Protein AF-A0A5C7LI22-F1 (afdb_monomer)

Sequence (109 aa):
MSVYISLFHGRNDPDAIMEDWGEPGPLLGPFEWIQVSYLKNIRVGFLDEKGKNQDGMFAVVDDMVFYDGMYYGDYDILSASRLSTRDMKKSMAERFDQSLTKVTQERDV

Solvent-accessible surface area (backbone atoms only — not comparable to full-atom values): 6330 Å² total; per-residue (Å²): 123,46,32,33,43,36,36,27,39,26,37,80,49,86,86,60,85,72,94,68,70,59,40,84,47,62,54,40,30,73,19,67,43,76,47,75,46,93,90,49,45,43,34,36,32,33,63,46,100,85,69,45,85,43,79,44,57,43,37,49,58,97,80,18,47,33,46,74,77,28,31,15,64,45,72,47,83,42,53,57,89,80,51,52,74,65,55,53,50,50,18,57,69,69,47,74,56,68,78,39,15,55,77,89,64,94,63,94,126

Foldseek 3Di:
DFKWKWFWQKDLDPPDDDPDRHDGGAIADRFPDWDQDPLQWTKTWHADPVRDIDIATAGADPNFTFFQSITTNDMDIDDPVVDDPVNVVRNVVVYDDRVRRDDPDDDPD

Secondary structure (DSSP, 8-state):
--EEEEEEEEESSTT---SS--B---EEEEESEEEEETTTEEEEEEE-TTS-EEEEEE-EETTEEEETTEEEEEEEEEEGGGS-HHHHHHHHHH---GGGGS-SS----

Mean predicted aligned error: 3.98 Å

pLDDT: mean 91.45, std 9.92, range [43.09, 97.88]

Nearest PDB structures (foldseek):
  2b9s-assembly1_A  TM=5.286E-01  e=3.559E+00  Leishmania donovani
  2yb5-assembly1_A  TM=6.120E-01  e=4.458E+00  Staphylococcus aureus
  6fdm-assembly2_D  TM=6.417E-01  e=5.906E+00  Homo sapiens
  6fdm-assembly2_C  TM=6.124E-01  e=4.989E+00  Homo sapiens

Structure (mmCIF, N/CA/C/O backbone):
data_AF-A0A5C7LI22-F1
#
_entry.id   AF-A0A5C7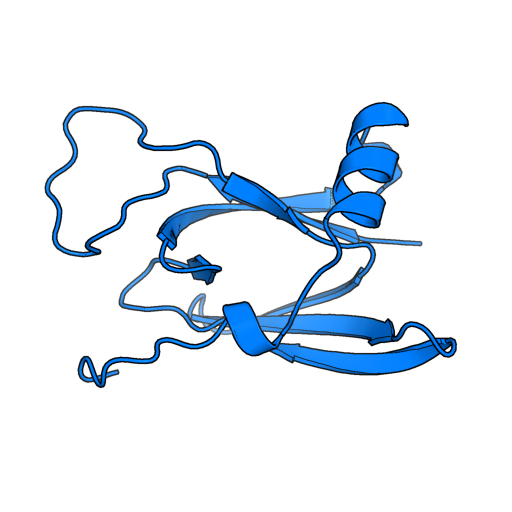LI22-F1
#
loop_
_atom_site.group_PDB
_atom_site.id
_atom_site.type_symbol
_atom_site.label_atom_id
_atom_site.label_alt_id
_atom_site.label_comp_id
_atom_site.label_asym_id
_atom_site.label_entity_id
_atom_site.label_seq_id
_atom_site.pdbx_PDB_ins_code
_atom_site.Cartn_x
_atom_site.Cartn_y
_atom_site.Cartn_z
_atom_site.occupancy
_atom_site.B_iso_or_equiv
_atom_site.auth_seq_id
_atom_site.auth_comp_id
_atom_site.auth_asym_id
_atom_site.auth_atom_id
_atom_site.pdbx_PDB_model_num
ATOM 1 N N . MET A 1 1 ? -6.250 4.447 16.775 1.00 76.69 1 MET A N 1
ATOM 2 C CA . MET A 1 1 ? -6.153 5.509 15.748 1.00 76.69 1 MET A CA 1
ATOM 3 C C . MET A 1 1 ? -5.681 4.811 14.489 1.00 76.69 1 MET A C 1
ATOM 5 O O . MET A 1 1 ? -4.760 4.020 14.618 1.00 76.69 1 MET A O 1
ATOM 9 N N . SER A 1 2 ? -6.336 4.998 13.345 1.00 93.75 2 SER A N 1
ATOM 10 C CA . SER A 1 2 ? -6.016 4.226 12.134 1.00 93.75 2 SER A CA 1
ATOM 11 C C . SER A 1 2 ? -5.137 5.020 11.178 1.00 93.75 2 SER A C 1
ATOM 13 O O . SER A 1 2 ? -5.255 6.250 11.090 1.00 93.75 2 SER A O 1
ATOM 15 N N . VAL A 1 3 ? -4.295 4.298 10.449 1.00 96.94 3 VAL A N 1
ATOM 16 C CA . VAL A 1 3 ? -3.453 4.812 9.370 1.00 96.94 3 VAL A CA 1
ATOM 17 C C . VAL A 1 3 ? -3.803 4.117 8.056 1.00 96.94 3 VAL A C 1
ATOM 19 O O . VAL A 1 3 ? -4.386 3.035 8.054 1.00 96.94 3 VAL A O 1
ATOM 22 N N . TYR A 1 4 ? -3.493 4.768 6.945 1.00 97.50 4 TYR A N 1
ATOM 23 C CA . TYR A 1 4 ? -3.816 4.324 5.592 1.00 97.50 4 TYR A CA 1
ATOM 24 C C . TYR A 1 4 ? -2.601 4.530 4.692 1.00 97.50 4 TYR A C 1
ATOM 26 O O . TYR A 1 4 ? -1.777 5.401 4.978 1.00 97.50 4 TYR A O 1
ATOM 34 N N . ILE A 1 5 ? -2.518 3.762 3.608 1.00 97.25 5 ILE A N 1
ATOM 35 C CA . ILE A 1 5 ? -1.552 3.988 2.528 1.00 97.25 5 ILE A CA 1
ATOM 36 C C . ILE A 1 5 ? -2.312 4.328 1.245 1.00 97.25 5 ILE A C 1
ATOM 38 O O . ILE A 1 5 ? -3.251 3.622 0.883 1.00 97.25 5 ILE A O 1
ATOM 42 N N . SER A 1 6 ? -1.951 5.426 0.589 1.00 97.19 6 SER A N 1
ATOM 43 C CA . SER A 1 6 ? -2.472 5.784 -0.735 1.00 97.19 6 SER A CA 1
ATOM 44 C C . SER A 1 6 ? -1.381 5.543 -1.761 1.00 97.19 6 SER A C 1
ATOM 46 O O . SER A 1 6 ? -0.270 6.015 -1.545 1.00 97.19 6 SER A O 1
ATOM 48 N N . LEU A 1 7 ? -1.684 4.822 -2.838 1.00 97.38 7 LEU A N 1
ATOM 49 C CA . LEU A 1 7 ? -0.722 4.491 -3.892 1.00 97.38 7 LEU A CA 1
ATOM 50 C C . LEU A 1 7 ? -0.917 5.393 -5.117 1.00 97.38 7 LEU A C 1
ATOM 52 O O . LEU A 1 7 ? -2.044 5.774 -5.441 1.00 97.38 7 LEU A O 1
ATOM 56 N N . PHE A 1 8 ? 0.171 5.722 -5.812 1.00 96.88 8 PHE A N 1
ATOM 57 C CA . PHE A 1 8 ? 0.162 6.636 -6.956 1.00 96.88 8 PHE A CA 1
ATOM 58 C C . PHE A 1 8 ? 1.111 6.178 -8.064 1.00 96.88 8 PHE A C 1
ATOM 60 O O . PHE A 1 8 ? 2.009 5.364 -7.848 1.00 96.88 8 PHE A O 1
ATOM 67 N N . HIS A 1 9 ? 0.920 6.740 -9.257 1.00 96.25 9 HIS A N 1
ATOM 68 C CA . HIS A 1 9 ? 1.803 6.532 -10.405 1.00 96.25 9 HIS A CA 1
ATOM 69 C C . HIS A 1 9 ? 1.919 5.060 -10.811 1.00 96.25 9 HIS A C 1
ATOM 71 O O . HIS A 1 9 ? 3.018 4.515 -10.964 1.00 96.25 9 HIS A O 1
ATOM 77 N N . GLY A 1 10 ? 0.750 4.422 -10.927 1.00 96.44 10 GLY A N 1
ATOM 78 C CA . GLY A 1 10 ? 0.592 3.019 -11.271 1.00 96.44 10 GLY A CA 1
ATOM 79 C C . GLY A 1 10 ? 0.929 2.731 -12.731 1.00 96.44 10 GLY A C 1
ATOM 80 O O . GLY A 1 10 ? 0.501 3.455 -13.630 1.00 96.44 10 GLY A O 1
ATOM 81 N N . ARG A 1 11 ? 1.639 1.624 -12.955 1.00 95.06 11 ARG A N 1
ATOM 82 C CA . ARG A 1 11 ? 1.932 1.032 -14.270 1.00 95.06 11 ARG A CA 1
ATOM 83 C C . ARG A 1 11 ? 1.772 -0.486 -14.218 1.00 95.06 11 ARG A C 1
ATOM 85 O O . ARG A 1 11 ? 1.917 -1.077 -13.154 1.00 95.06 11 ARG A O 1
ATOM 92 N N . ASN A 1 12 ? 1.469 -1.116 -15.348 1.00 93.44 12 ASN A N 1
ATOM 93 C CA . ASN A 1 12 ? 1.293 -2.573 -15.441 1.00 93.44 12 ASN A CA 1
ATOM 94 C C . ASN A 1 12 ? 2.588 -3.329 -15.797 1.00 93.44 12 ASN A C 1
ATOM 96 O O . ASN A 1 12 ? 2.625 -4.554 -15.703 1.00 93.44 12 ASN A O 1
ATOM 100 N N . ASP A 1 13 ? 3.643 -2.608 -16.178 1.00 92.19 13 ASP A N 1
ATOM 101 C CA . ASP A 1 13 ? 4.990 -3.129 -16.403 1.00 92.19 13 ASP A CA 1
ATOM 102 C C . ASP A 1 13 ? 5.997 -2.201 -15.704 1.00 92.19 13 ASP A C 1
ATOM 104 O O . ASP A 1 13 ? 6.017 -1.008 -16.019 1.00 92.19 13 ASP A O 1
ATOM 108 N N . PRO A 1 14 ? 6.800 -2.681 -14.736 1.00 91.88 14 PRO A N 1
ATOM 109 C CA . PRO A 1 14 ? 7.716 -1.828 -13.977 1.00 91.88 14 PRO A CA 1
ATOM 110 C C . PRO A 1 14 ? 8.801 -1.204 -14.865 1.00 91.88 14 PRO A C 1
ATOM 112 O O . PRO A 1 14 ? 9.263 -0.105 -14.574 1.00 91.88 14 PRO A O 1
ATOM 115 N N . ASP A 1 15 ? 9.133 -1.845 -15.990 1.00 92.19 15 ASP A N 1
ATOM 116 C CA . ASP A 1 15 ? 10.111 -1.351 -16.965 1.00 92.19 15 ASP A CA 1
ATOM 117 C C . ASP A 1 15 ? 9.523 -0.315 -17.943 1.00 92.19 15 ASP A C 1
ATOM 119 O O . ASP A 1 15 ? 10.224 0.192 -18.827 1.00 92.19 15 ASP A O 1
ATOM 123 N N . ALA A 1 16 ? 8.230 0.010 -17.820 1.00 90.94 16 ALA A N 1
ATOM 124 C CA . ALA A 1 16 ? 7.581 0.980 -18.687 1.00 90.94 16 ALA A CA 1
ATOM 125 C C . ALA A 1 16 ? 8.195 2.375 -18.506 1.00 90.94 16 ALA A C 1
ATOM 127 O O . ALA A 1 16 ? 8.162 2.968 -17.424 1.00 90.94 16 ALA A O 1
ATOM 128 N N . ILE A 1 17 ? 8.690 2.940 -19.608 1.00 89.94 17 ILE A N 1
ATOM 129 C CA . ILE A 1 17 ? 9.072 4.350 -19.673 1.00 89.94 17 ILE A CA 1
ATOM 130 C C . ILE A 1 17 ? 7.785 5.169 -19.739 1.00 89.94 17 ILE A C 1
ATOM 132 O O . ILE A 1 17 ? 7.032 5.075 -20.709 1.00 89.94 17 ILE A O 1
ATOM 136 N N . MET A 1 18 ? 7.530 5.959 -18.700 1.00 87.56 18 MET A N 1
ATOM 137 C CA . MET A 1 18 ? 6.316 6.761 -18.586 1.00 87.56 18 MET A CA 1
ATOM 138 C C . MET A 1 18 ? 6.578 8.199 -19.021 1.00 87.56 18 MET A C 1
ATOM 140 O O . MET A 1 18 ? 7.519 8.837 -18.550 1.00 87.56 18 MET A O 1
ATOM 144 N N . GLU A 1 19 ? 5.728 8.711 -19.908 1.00 88.12 19 GLU A N 1
ATOM 145 C CA . GLU A 1 19 ? 5.720 10.129 -20.297 1.00 88.12 19 GLU A CA 1
ATOM 146 C C . GLU A 1 19 ? 4.686 10.947 -19.498 1.00 88.12 19 GLU A C 1
ATOM 148 O O . GLU A 1 19 ? 4.670 12.176 -19.577 1.00 88.12 19 GLU A O 1
ATOM 153 N N . ASP A 1 20 ? 3.839 10.276 -18.710 1.00 91.56 20 ASP A N 1
ATOM 154 C CA . ASP A 1 20 ? 2.812 10.867 -17.853 1.00 91.56 20 ASP A CA 1
ATOM 155 C C . ASP A 1 20 ? 2.973 10.464 -16.371 1.00 91.56 20 ASP A C 1
ATOM 157 O O . ASP A 1 20 ? 3.978 9.884 -15.959 1.00 91.56 20 ASP A O 1
ATOM 161 N N . TRP A 1 21 ? 1.978 10.818 -15.550 1.00 91.00 21 TRP A N 1
ATOM 162 C CA . TRP A 1 21 ? 1.940 10.513 -14.116 1.00 91.00 21 TRP A CA 1
ATOM 163 C C . TRP A 1 21 ? 1.346 9.136 -13.793 1.00 91.00 21 TRP A C 1
ATOM 165 O O . TRP A 1 21 ? 1.193 8.826 -12.616 1.00 91.00 21 TRP A O 1
ATOM 175 N N . GLY A 1 22 ? 0.980 8.322 -14.779 1.00 94.25 22 GLY A N 1
ATOM 176 C CA . GLY A 1 22 ? 0.413 6.995 -14.565 1.00 94.25 22 GLY A CA 1
ATOM 177 C C . GLY A 1 22 ? -0.990 6.947 -13.980 1.00 94.25 22 GLY A C 1
ATOM 178 O O . GLY A 1 22 ? -1.675 7.956 -13.807 1.00 94.25 22 GLY A O 1
ATOM 179 N N . GLU A 1 23 ? -1.407 5.725 -13.657 1.00 94.56 23 GLU A N 1
ATOM 180 C CA . GLU A 1 23 ? -2.740 5.450 -13.131 1.00 94.56 23 GLU A CA 1
ATOM 181 C C . GLU A 1 23 ? -2.836 5.796 -11.633 1.00 94.56 23 GLU A C 1
ATOM 183 O O . GLU A 1 23 ? -1.904 5.522 -10.861 1.00 94.56 23 GLU A O 1
ATOM 188 N N . PRO A 1 24 ? -3.961 6.374 -11.172 1.00 94.69 24 PRO A N 1
ATOM 189 C CA . PRO A 1 24 ? -4.198 6.575 -9.749 1.00 94.69 24 PRO A CA 1
ATOM 190 C C . PRO A 1 24 ? -4.341 5.224 -9.035 1.00 94.69 24 PRO A C 1
ATOM 192 O O . PRO A 1 24 ? -5.007 4.313 -9.525 1.00 94.69 24 PRO A O 1
ATOM 195 N N . GLY A 1 25 ? -3.738 5.095 -7.853 1.00 94.88 25 GLY A N 1
ATOM 196 C CA . GLY A 1 25 ? -3.811 3.877 -7.053 1.00 94.88 25 GLY A CA 1
ATOM 197 C C . GLY A 1 25 ? -4.899 3.894 -5.977 1.00 94.88 25 GLY A C 1
ATOM 198 O O . GLY A 1 25 ? -5.611 4.890 -5.788 1.00 94.88 25 GLY A O 1
ATOM 199 N N . PRO A 1 26 ? -5.066 2.764 -5.270 1.00 96.62 26 PRO A N 1
ATOM 200 C CA . PRO A 1 26 ? -6.041 2.641 -4.200 1.00 96.62 26 PRO A CA 1
ATOM 201 C C . PRO A 1 26 ? -5.605 3.362 -2.919 1.00 96.62 26 PRO A C 1
ATOM 203 O O . PRO A 1 26 ? -4.421 3.583 -2.658 1.00 96.62 26 PRO A O 1
ATOM 206 N N . LEU A 1 27 ? -6.598 3.652 -2.076 1.00 97.38 27 LEU A N 1
ATOM 207 C CA . LEU A 1 27 ? -6.406 3.996 -0.671 1.00 97.38 27 LEU A CA 1
ATOM 208 C C . LEU A 1 27 ? -6.684 2.745 0.162 1.00 97.38 27 LEU A C 1
ATOM 210 O O . LEU A 1 27 ? -7.832 2.314 0.283 1.00 97.38 27 LEU A O 1
ATOM 214 N N . LEU A 1 28 ? -5.645 2.175 0.758 1.00 97.12 28 LEU A N 1
ATOM 215 C CA . LEU A 1 28 ? -5.717 0.916 1.488 1.00 97.12 28 LEU A CA 1
ATOM 216 C C . LEU A 1 28 ? -5.704 1.160 2.998 1.00 97.12 28 LEU A C 1
ATOM 218 O O . LEU A 1 28 ? -4.991 2.029 3.512 1.00 97.12 28 LEU A O 1
ATOM 222 N N . GLY A 1 29 ? -6.501 0.367 3.706 1.00 95.75 29 GLY A N 1
ATOM 223 C CA . GLY A 1 29 ? -6.679 0.429 5.150 1.00 95.75 29 GLY A CA 1
ATOM 224 C C . GLY A 1 29 ? -8.139 0.181 5.550 1.00 95.75 29 GLY A C 1
ATOM 225 O O . GLY A 1 29 ? -8.947 -0.245 4.723 1.00 95.75 29 GLY A O 1
ATOM 226 N N . PRO A 1 30 ? -8.505 0.438 6.816 1.00 96.31 30 PRO A N 1
ATOM 227 C CA . PRO A 1 30 ? -7.652 0.963 7.882 1.00 96.31 30 PRO A CA 1
ATOM 228 C C . PRO A 1 30 ? -6.590 -0.040 8.356 1.00 96.31 30 PRO A C 1
ATOM 230 O O . PRO A 1 30 ? -6.886 -1.212 8.569 1.00 96.31 30 PRO A O 1
ATOM 233 N N . PHE A 1 31 ? -5.383 0.457 8.619 1.00 97.31 31 PHE A N 1
ATOM 234 C CA . PHE A 1 31 ? -4.325 -0.265 9.325 1.00 97.31 31 PHE A CA 1
ATOM 235 C C . PHE A 1 31 ? -4.171 0.263 10.754 1.00 97.31 31 PHE A C 1
ATOM 237 O O . PHE A 1 31 ? -4.432 1.437 11.044 1.00 97.31 31 PHE A O 1
ATOM 244 N N . GLU A 1 32 ? -3.728 -0.604 11.656 1.00 96.75 32 GLU A N 1
ATOM 245 C CA . GLU A 1 32 ? -3.331 -0.242 13.018 1.00 96.75 32 GLU A CA 1
ATOM 246 C C . GLU A 1 32 ? -1.941 0.400 1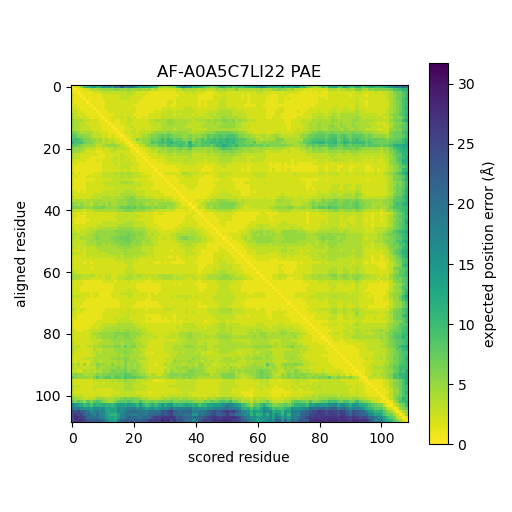3.040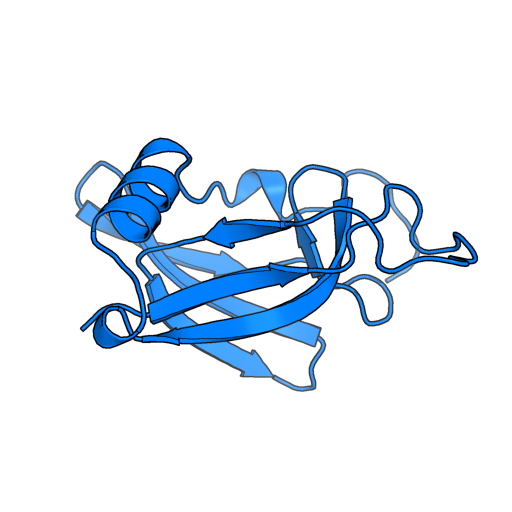 1.00 96.75 32 GLU A C 1
ATOM 248 O O . GLU A 1 32 ? -1.691 1.325 13.812 1.00 96.75 32 GLU A O 1
ATOM 253 N N . TRP A 1 33 ? -1.049 -0.066 12.166 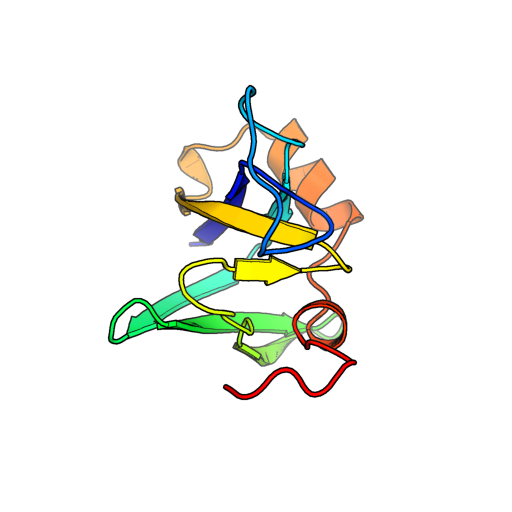1.00 97.06 33 TRP A N 1
ATOM 254 C CA . TRP A 1 33 ? 0.299 0.461 11.993 1.00 97.06 33 TRP A CA 1
ATOM 255 C C . TRP A 1 33 ? 0.817 0.170 10.582 1.00 97.06 33 TRP A C 1
ATOM 257 O O . TRP A 1 33 ? 0.388 -0.783 9.931 1.00 97.06 33 TRP A O 1
ATOM 267 N N . ILE A 1 34 ? 1.763 0.995 10.1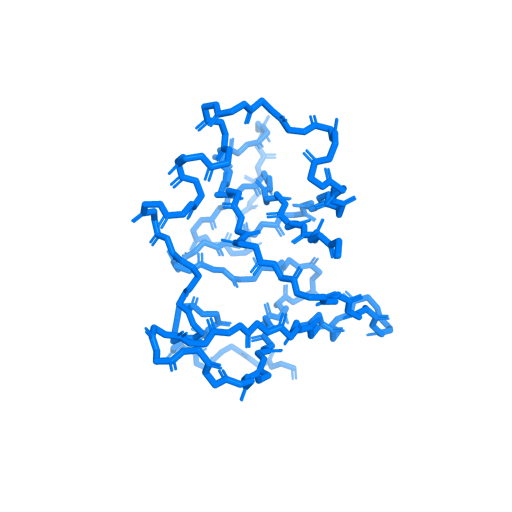33 1.00 97.50 34 ILE A N 1
ATOM 268 C CA . ILE A 1 34 ? 2.557 0.786 8.919 1.00 97.50 34 ILE A CA 1
ATOM 269 C C . ILE A 1 34 ? 4.024 0.939 9.321 1.00 97.50 34 ILE A C 1
ATOM 271 O O . ILE A 1 34 ? 4.389 1.904 9.993 1.00 97.50 34 ILE A O 1
ATOM 275 N N . GLN A 1 35 ? 4.860 -0.013 8.924 1.00 97.62 35 GLN A N 1
ATOM 276 C CA . GLN A 1 35 ? 6.304 0.025 9.113 1.00 97.62 35 GLN A CA 1
ATOM 277 C C . GLN A 1 35 ? 6.976 -0.021 7.746 1.00 97.62 35 GLN A C 1
ATOM 279 O O . GLN A 1 35 ? 6.688 -0.907 6.946 1.00 97.62 35 GLN A O 1
ATOM 284 N N . VAL A 1 36 ? 7.925 0.885 7.521 1.00 96.56 36 VAL A N 1
ATOM 285 C CA . VAL A 1 36 ? 8.803 0.867 6.349 1.00 96.56 36 VAL A CA 1
ATOM 286 C C . VAL A 1 36 ? 10.231 0.623 6.821 1.00 96.56 36 VAL A C 1
ATOM 288 O O . VAL A 1 36 ? 10.700 1.255 7.768 1.00 96.56 36 VAL A O 1
ATOM 291 N N . SER A 1 37 ? 10.938 -0.321 6.207 1.00 94.75 37 SER A N 1
ATOM 292 C CA . SER A 1 37 ? 12.345 -0.601 6.523 1.00 94.75 37 SER A CA 1
ATOM 293 C C . SER A 1 37 ? 13.168 -0.736 5.250 1.00 94.75 37 SER A C 1
ATOM 295 O O . SER A 1 37 ? 12.816 -1.500 4.350 1.00 94.75 37 SER A O 1
ATOM 297 N N . TYR A 1 38 ? 14.263 0.030 5.181 1.00 91.88 38 TYR A N 1
ATOM 298 C CA . TYR A 1 38 ? 15.144 0.124 4.008 1.00 91.88 38 TYR A CA 1
ATOM 299 C C . TYR A 1 38 ? 14.408 0.461 2.704 1.00 91.88 38 TYR A C 1
ATOM 301 O O . TYR A 1 38 ? 14.810 0.006 1.641 1.00 91.88 38 TYR A O 1
ATOM 309 N N . LEU A 1 39 ? 13.300 1.206 2.796 1.00 85.06 39 LEU A N 1
ATOM 310 C CA . LEU A 1 39 ? 12.418 1.600 1.685 1.00 85.06 39 LEU A CA 1
ATOM 311 C C . LEU A 1 39 ? 11.745 0.450 0.908 1.00 85.06 39 LEU A C 1
ATOM 313 O O . LEU A 1 39 ? 10.823 0.715 0.151 1.00 85.06 39 LEU A O 1
ATOM 317 N N . LYS A 1 40 ? 12.135 -0.811 1.131 1.00 86.94 40 LYS A N 1
ATOM 318 C CA . LYS A 1 40 ? 11.617 -1.982 0.403 1.00 86.94 40 LYS A CA 1
ATOM 319 C C . LYS A 1 40 ? 10.688 -2.878 1.216 1.00 86.94 40 LYS A C 1
ATOM 321 O O . LYS A 1 40 ? 9.910 -3.636 0.655 1.00 86.94 40 LYS A O 1
ATOM 326 N N . ASN A 1 41 ? 10.756 -2.817 2.545 1.00 90.06 41 ASN A N 1
ATOM 327 C CA . ASN A 1 41 ? 9.938 -3.669 3.407 1.00 90.06 41 ASN A CA 1
ATOM 328 C C . ASN A 1 41 ? 8.788 -2.850 3.984 1.00 90.06 41 ASN A C 1
ATOM 330 O O . ASN A 1 41 ? 8.959 -2.210 5.024 1.00 90.06 41 ASN A O 1
ATOM 334 N N . ILE A 1 42 ? 7.641 -2.859 3.305 1.00 97.00 42 ILE A N 1
ATOM 335 C CA . ILE A 1 42 ? 6.423 -2.181 3.759 1.00 97.00 42 ILE A CA 1
ATOM 336 C C . ILE A 1 42 ? 5.517 -3.218 4.419 1.00 97.00 42 ILE A C 1
ATOM 338 O O . ILE A 1 42 ? 4.912 -4.051 3.745 1.00 97.00 42 ILE A O 1
ATOM 342 N N . ARG A 1 43 ? 5.444 -3.179 5.750 1.00 97.38 43 ARG A N 1
ATOM 343 C CA . ARG A 1 43 ? 4.611 -4.067 6.569 1.00 97.38 43 ARG A CA 1
ATOM 344 C C . ARG A 1 43 ? 3.445 -3.306 7.171 1.00 97.38 43 ARG A C 1
ATOM 346 O O . ARG A 1 43 ? 3.578 -2.130 7.508 1.00 97.38 43 ARG A O 1
ATOM 353 N N . VAL A 1 44 ? 2.335 -4.004 7.365 1.00 97.88 44 VAL A N 1
ATOM 354 C CA . VAL A 1 44 ? 1.108 -3.434 7.921 1.00 97.88 44 VAL A CA 1
ATOM 355 C C . VAL A 1 44 ? 0.480 -4.364 8.946 1.00 97.88 44 VAL A C 1
ATOM 357 O O . VAL A 1 44 ? 0.542 -5.580 8.790 1.00 97.88 44 VAL A O 1
ATOM 360 N N . GLY A 1 45 ? -0.149 -3.791 9.967 1.00 97.56 45 GLY A N 1
ATOM 361 C CA . GLY A 1 45 ? -1.023 -4.520 10.886 1.00 97.56 45 GLY A CA 1
ATOM 362 C C . GLY A 1 45 ? -2.475 -4.136 10.658 1.00 97.56 45 GLY A C 1
ATOM 363 O O . GLY A 1 45 ? -2.776 -2.951 10.505 1.00 97.56 45 GLY A O 1
ATOM 364 N N . PHE A 1 46 ? -3.377 -5.111 10.628 1.00 95.69 46 PHE A N 1
ATOM 365 C CA . PHE A 1 46 ? -4.809 -4.884 10.430 1.00 95.69 46 PHE A CA 1
ATOM 366 C C . PHE A 1 46 ? -5.659 -5.944 11.125 1.00 95.69 46 PHE A C 1
ATOM 368 O O . PHE A 1 46 ? -5.176 -6.998 11.531 1.00 95.69 46 PHE A O 1
ATOM 375 N N . LEU A 1 47 ? -6.955 -5.659 11.233 1.00 93.12 47 LEU A N 1
ATOM 376 C CA . LEU A 1 47 ? -7.949 -6.624 11.681 1.00 93.12 47 LEU A CA 1
ATOM 377 C C . LEU A 1 47 ? -8.563 -7.318 10.466 1.00 93.12 47 LEU A C 1
ATOM 379 O O . LEU A 1 47 ? -8.997 -6.648 9.529 1.00 93.12 47 LEU A O 1
ATOM 383 N N . ASP A 1 48 ? -8.635 -8.647 10.492 1.00 90.38 48 ASP A N 1
ATOM 384 C CA . ASP A 1 48 ? -9.445 -9.382 9.522 1.00 90.38 48 ASP A CA 1
ATOM 385 C C . ASP A 1 48 ? -10.952 -9.172 9.758 1.00 90.38 48 ASP A C 1
ATOM 387 O O . ASP A 1 48 ? -11.389 -8.518 10.708 1.00 90.38 48 ASP A O 1
ATOM 391 N N . GLU A 1 49 ? -11.783 -9.762 8.898 1.00 87.12 49 GLU A N 1
ATOM 392 C CA . GLU A 1 49 ? -13.245 -9.639 8.976 1.00 87.12 49 GLU A CA 1
ATOM 393 C C . GLU A 1 49 ? -13.843 -10.171 10.287 1.00 87.12 49 GLU A C 1
ATOM 395 O O . GLU A 1 49 ? -14.969 -9.826 10.644 1.00 87.12 49 GLU A O 1
ATOM 400 N N . LYS A 1 50 ? -13.101 -11.017 11.010 1.00 91.94 50 LYS A N 1
ATOM 401 C CA . LYS A 1 50 ? -13.495 -11.575 12.307 1.00 91.94 50 LYS A CA 1
ATOM 402 C C . LYS A 1 50 ? -12.942 -10.753 13.474 1.00 91.94 50 LYS A C 1
ATOM 404 O O . LYS A 1 50 ? -13.130 -11.144 14.624 1.00 91.94 50 LYS A O 1
ATOM 409 N N . GLY A 1 51 ? -12.276 -9.632 13.195 1.00 91.50 51 GLY A N 1
ATOM 410 C CA . GLY A 1 51 ? -11.676 -8.760 14.196 1.00 91.50 51 GLY A CA 1
ATOM 411 C C . GLY A 1 51 ? -10.389 -9.317 14.803 1.00 91.50 51 GLY A C 1
ATOM 412 O O . GLY A 1 51 ? -10.031 -8.920 15.909 1.00 91.50 51 GLY A O 1
ATOM 413 N N . LYS A 1 52 ? -9.710 -10.258 14.136 1.00 94.88 52 LYS A N 1
ATOM 414 C CA . LYS A 1 52 ? -8.438 -10.809 14.612 1.00 94.88 52 LYS A CA 1
ATOM 415 C C . LYS A 1 52 ? -7.267 -10.055 13.984 1.00 94.88 52 LYS A C 1
ATOM 417 O O . LYS A 1 52 ? -7.279 -9.793 12.785 1.00 94.88 52 LYS A O 1
ATOM 422 N N . ASN A 1 53 ? -6.241 -9.778 14.787 1.00 95.56 53 ASN A N 1
ATOM 423 C CA . ASN A 1 53 ? -4.997 -9.166 14.320 1.00 95.56 53 ASN A CA 1
ATOM 424 C C . ASN A 1 53 ? -4.311 -10.039 13.265 1.00 95.56 53 ASN A C 1
ATOM 426 O O . ASN A 1 53 ? -4.129 -11.246 13.463 1.00 95.56 53 ASN A O 1
ATOM 430 N N . GLN A 1 54 ? -3.900 -9.393 12.183 1.00 96.62 54 GLN A N 1
ATOM 431 C CA . GLN A 1 54 ? -3.129 -9.947 11.085 1.00 96.62 54 GLN A CA 1
ATOM 432 C C . GLN A 1 54 ? -1.988 -8.996 10.731 1.00 96.62 54 GLN A C 1
ATOM 434 O O . GLN A 1 54 ? -2.107 -7.777 10.883 1.00 96.62 54 GLN A O 1
ATOM 439 N N . ASP A 1 55 ? -0.926 -9.578 10.184 1.00 96.31 55 ASP A N 1
ATOM 440 C CA . ASP A 1 55 ? 0.198 -8.846 9.619 1.00 96.31 55 ASP A CA 1
ATOM 441 C C . ASP A 1 55 ? 0.234 -9.070 8.107 1.00 96.31 55 ASP A C 1
ATOM 443 O O . ASP A 1 55 ? 0.035 -10.184 7.615 1.00 96.31 55 ASP A O 1
ATOM 447 N N . GLY A 1 56 ? 0.530 -8.001 7.379 1.00 95.31 56 GLY A N 1
ATOM 448 C CA . GLY A 1 56 ? 0.684 -7.993 5.937 1.00 95.31 56 GLY A CA 1
ATOM 449 C C . GLY A 1 56 ? 2.009 -7.388 5.494 1.00 95.31 56 GLY A C 1
ATOM 450 O O . GLY A 1 56 ? 2.687 -6.696 6.258 1.00 95.31 56 GLY A O 1
ATOM 451 N N . MET A 1 57 ? 2.382 -7.654 4.247 1.00 96.12 57 MET A N 1
ATOM 452 C CA . MET A 1 57 ? 3.562 -7.085 3.605 1.00 96.12 57 MET A CA 1
ATOM 453 C C . MET A 1 57 ? 3.299 -6.844 2.123 1.00 96.12 57 MET A C 1
ATOM 455 O O . MET A 1 57 ? 2.759 -7.717 1.438 1.00 96.12 57 MET A O 1
ATOM 459 N N . PHE A 1 58 ? 3.709 -5.680 1.633 1.00 96.44 58 PHE A N 1
ATOM 460 C CA . PHE A 1 58 ? 3.717 -5.387 0.207 1.00 96.44 58 PHE A CA 1
ATOM 461 C C . PHE A 1 58 ? 5.002 -5.897 -0.431 1.00 96.44 58 PHE A C 1
ATOM 463 O O . PHE A 1 58 ? 6.082 -5.698 0.129 1.00 96.44 58 PHE A O 1
ATOM 470 N N . ALA A 1 59 ? 4.894 -6.544 -1.592 1.00 95.06 59 ALA A N 1
ATOM 471 C CA . ALA A 1 59 ? 6.059 -6.709 -2.444 1.00 95.06 59 ALA A CA 1
ATOM 472 C C . ALA A 1 59 ? 6.478 -5.335 -2.977 1.00 95.06 59 ALA A C 1
ATOM 474 O O . ALA A 1 59 ? 5.638 -4.512 -3.348 1.00 95.06 59 ALA A O 1
ATOM 475 N N . VAL A 1 60 ? 7.786 -5.107 -3.008 1.00 94.81 60 VAL A N 1
ATOM 476 C CA . VAL A 1 60 ? 8.397 -3.961 -3.673 1.00 94.81 60 VAL A CA 1
ATOM 477 C C . VAL A 1 60 ? 9.308 -4.523 -4.751 1.00 94.81 60 VAL A C 1
ATOM 479 O O . VAL A 1 60 ? 10.198 -5.316 -4.440 1.00 94.81 60 VAL A O 1
ATOM 482 N N . VAL A 1 61 ? 9.048 -4.158 -6.002 1.00 92.62 61 VAL A N 1
ATOM 483 C CA . VAL A 1 61 ? 9.858 -4.551 -7.160 1.00 92.62 61 VAL A CA 1
ATOM 484 C C . VAL A 1 61 ? 10.632 -3.327 -7.598 1.00 92.62 61 VAL A C 1
ATOM 486 O O . VAL A 1 61 ? 10.030 -2.282 -7.832 1.00 92.62 61 VAL A O 1
ATOM 489 N N . ASP A 1 62 ? 11.957 -3.454 -7.629 1.00 90.44 62 ASP A N 1
ATOM 490 C CA . ASP A 1 62 ? 12.896 -2.338 -7.736 1.00 90.44 62 ASP A CA 1
ATOM 491 C C . ASP A 1 62 ? 12.681 -1.298 -6.627 1.00 90.44 62 ASP A C 1
ATOM 493 O O . ASP A 1 62 ? 13.153 -1.497 -5.496 1.00 90.44 62 ASP A O 1
ATOM 497 N N . ASP A 1 63 ? 11.964 -0.222 -6.937 1.00 90.69 63 ASP A 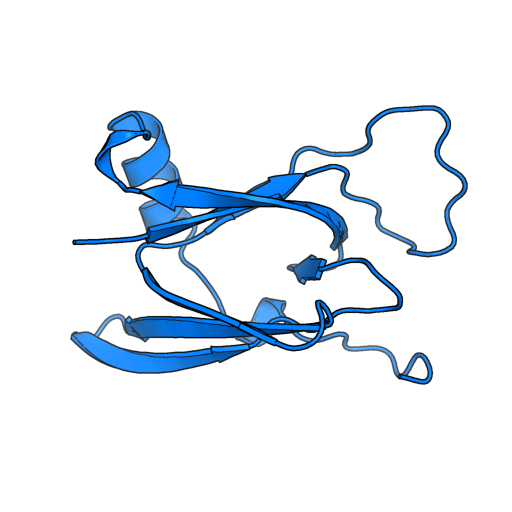N 1
ATOM 498 C CA . ASP A 1 63 ? 11.564 0.873 -6.055 1.00 90.69 63 ASP A CA 1
ATOM 499 C C . ASP A 1 63 ? 10.037 1.089 -5.996 1.00 90.69 63 ASP A C 1
ATOM 501 O O . ASP A 1 63 ? 9.576 2.000 -5.311 1.00 90.69 63 ASP A O 1
ATOM 505 N N . MET A 1 64 ? 9.244 0.223 -6.634 1.00 95.06 64 MET A N 1
ATOM 506 C CA . MET A 1 64 ? 7.792 0.366 -6.762 1.00 95.06 64 MET A CA 1
ATOM 507 C C . MET A 1 64 ? 7.015 -0.610 -5.883 1.00 95.06 64 MET A C 1
ATOM 509 O O . MET A 1 64 ? 7.309 -1.806 -5.824 1.00 95.06 64 MET A O 1
ATOM 513 N N . VAL A 1 65 ? 5.951 -0.118 -5.250 1.00 96.75 65 VAL A N 1
ATOM 514 C CA . VAL A 1 65 ? 5.027 -0.934 -4.453 1.00 96.75 65 VAL A CA 1
ATOM 515 C C . VAL A 1 65 ? 4.092 -1.697 -5.380 1.00 96.75 65 VAL A C 1
ATOM 517 O O . VAL A 1 65 ? 3.406 -1.093 -6.201 1.00 96.75 65 VAL A O 1
ATOM 520 N N . PHE A 1 66 ? 4.019 -3.017 -5.232 1.00 96.12 66 PHE A N 1
ATOM 521 C CA . PHE A 1 66 ? 3.101 -3.842 -6.009 1.00 96.12 66 PHE A CA 1
ATOM 522 C C . PHE A 1 66 ? 1.761 -4.029 -5.291 1.00 96.12 66 PHE A C 1
ATOM 524 O O . PHE A 1 66 ? 1.715 -4.413 -4.115 1.00 96.12 66 PHE A O 1
ATOM 531 N N . TYR A 1 67 ? 0.663 -3.815 -6.016 1.00 96.62 67 TYR A N 1
ATOM 532 C CA . TYR A 1 67 ? -0.678 -4.180 -5.571 1.00 96.62 67 TYR A CA 1
ATOM 533 C C . TYR A 1 67 ? -1.598 -4.442 -6.766 1.00 96.62 67 TYR A C 1
ATOM 535 O O . TYR A 1 67 ? -1.670 -3.623 -7.677 1.00 96.62 67 TYR A O 1
ATOM 543 N N . ASP A 1 68 ? -2.310 -5.568 -6.743 1.00 95.25 68 ASP A N 1
ATOM 544 C CA . ASP A 1 68 ? -3.362 -5.921 -7.709 1.00 95.25 68 ASP A CA 1
ATOM 545 C C . ASP A 1 68 ? -2.919 -5.818 -9.183 1.00 95.25 68 ASP A C 1
ATOM 547 O O . ASP A 1 68 ? -3.594 -5.251 -10.039 1.00 95.25 68 ASP A O 1
ATOM 551 N N . GLY A 1 69 ? -1.723 -6.335 -9.484 1.00 94.56 69 GLY A N 1
ATOM 552 C CA . GLY A 1 69 ? -1.178 -6.343 -10.848 1.00 94.56 69 GLY A CA 1
ATOM 553 C C . GLY A 1 69 ? -0.541 -5.027 -11.302 1.00 94.56 69 GLY A C 1
ATOM 554 O O . GLY A 1 69 ? -0.077 -4.956 -12.438 1.00 94.56 69 GLY A O 1
ATOM 555 N N . MET A 1 70 ? -0.487 -4.012 -10.437 1.00 96.00 70 MET A N 1
ATOM 556 C CA . MET A 1 70 ? 0.080 -2.698 -10.738 1.00 96.00 70 MET A CA 1
ATOM 557 C C . MET A 1 70 ? 1.299 -2.392 -9.862 1.00 96.00 70 MET A C 1
ATOM 559 O O . MET A 1 70 ? 1.379 -2.806 -8.704 1.00 96.00 70 MET A O 1
ATOM 563 N N . TYR A 1 71 ? 2.231 -1.628 -10.426 1.00 96.31 71 TYR A N 1
ATOM 564 C CA . TYR A 1 71 ? 3.465 -1.157 -9.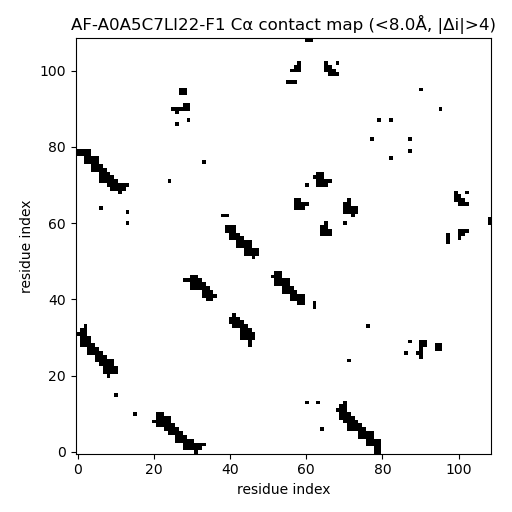804 1.00 96.31 71 TYR A CA 1
ATOM 565 C C . TYR A 1 71 ? 3.362 0.353 -9.585 1.00 96.31 71 TYR A C 1
ATOM 567 O O . TYR A 1 71 ? 3.225 1.119 -10.540 1.00 96.31 71 TYR A O 1
ATOM 575 N N . TYR A 1 72 ? 3.387 0.779 -8.327 1.00 97.31 72 TYR A N 1
ATOM 576 C CA . TYR A 1 72 ? 3.168 2.163 -7.917 1.00 97.31 72 TYR A CA 1
ATOM 577 C C . TYR A 1 72 ? 4.482 2.810 -7.495 1.00 97.31 72 TYR A C 1
ATOM 579 O O . TYR A 1 72 ? 5.176 2.287 -6.623 1.00 97.31 72 TYR A O 1
ATOM 587 N N . GLY A 1 73 ? 4.811 3.941 -8.119 1.00 95.00 73 GLY A N 1
ATOM 588 C CA . GLY A 1 73 ? 6.062 4.664 -7.864 1.00 95.00 73 GLY A CA 1
ATOM 589 C C . GLY A 1 73 ? 6.084 5.382 -6.520 1.00 95.00 73 GLY A C 1
ATOM 590 O O . GLY A 1 73 ? 7.108 5.374 -5.848 1.00 95.00 73 GLY A O 1
ATOM 591 N N . ASP A 1 74 ? 4.940 5.928 -6.101 1.00 94.94 74 ASP A N 1
ATOM 592 C CA . ASP A 1 74 ? 4.841 6.717 -4.875 1.00 94.94 74 ASP A CA 1
ATOM 593 C C . ASP A 1 74 ? 3.730 6.203 -3.962 1.00 94.94 74 ASP A C 1
ATOM 595 O O . ASP A 1 74 ? 2.737 5.604 -4.397 1.00 94.94 74 ASP A O 1
ATOM 599 N N . TYR A 1 75 ? 3.881 6.494 -2.671 1.00 96.38 75 TYR A N 1
ATOM 600 C CA . TYR A 1 75 ? 2.837 6.276 -1.688 1.00 96.38 75 TYR A CA 1
ATOM 601 C C . TYR A 1 75 ? 2.868 7.309 -0.563 1.00 96.38 75 TYR A C 1
ATOM 603 O O . TYR A 1 75 ? 3.930 7.717 -0.095 1.00 96.38 75 TYR A O 1
ATOM 611 N N . ASP A 1 76 ? 1.682 7.655 -0.068 1.00 96.62 76 ASP A N 1
ATOM 612 C CA . ASP A 1 76 ? 1.510 8.463 1.138 1.00 96.62 76 ASP A CA 1
ATOM 613 C C . ASP A 1 76 ? 1.057 7.591 2.307 1.00 96.62 76 ASP A C 1
ATOM 615 O O . ASP A 1 76 ? 0.166 6.754 2.157 1.00 96.62 76 ASP A O 1
ATOM 619 N N . ILE A 1 77 ? 1.595 7.855 3.501 1.00 96.56 77 ILE A N 1
ATOM 620 C CA . ILE A 1 77 ? 1.067 7.322 4.763 1.00 96.56 77 ILE A CA 1
ATOM 621 C C . ILE A 1 77 ? 0.223 8.404 5.435 1.00 96.56 77 ILE A C 1
ATOM 623 O O . ILE A 1 77 ? 0.721 9.460 5.829 1.00 96.56 77 ILE A O 1
ATOM 627 N N . LEU A 1 78 ? -1.070 8.129 5.594 1.00 96.25 78 LEU A N 1
ATOM 628 C CA . LEU A 1 78 ? -2.067 9.108 6.020 1.00 96.25 78 LEU A CA 1
ATOM 629 C C . LEU A 1 78 ? -2.718 8.689 7.338 1.00 96.25 78 LEU A C 1
ATOM 631 O O . LEU A 1 78 ? -3.094 7.534 7.534 1.00 96.25 78 LEU A O 1
ATOM 635 N N . SER A 1 79 ? -2.922 9.646 8.244 1.00 95.31 79 SER A N 1
ATOM 636 C CA . SER A 1 79 ? -3.801 9.443 9.397 1.00 95.31 79 SER A CA 1
ATOM 637 C C . SER A 1 79 ? -5.267 9.527 8.970 1.00 95.31 79 SER A C 1
ATOM 639 O O . SER A 1 79 ? -5.621 10.337 8.114 1.00 95.31 79 SER A O 1
ATOM 641 N N . ALA A 1 80 ? -6.151 8.779 9.639 1.00 93.75 80 ALA A N 1
ATOM 642 C CA . ALA A 1 80 ? -7.599 8.841 9.393 1.00 93.75 80 ALA A CA 1
ATOM 643 C C . ALA A 1 80 ? -8.169 10.277 9.400 1.00 93.75 80 ALA A C 1
ATOM 645 O O . ALA A 1 80 ? -9.093 10.588 8.659 1.00 93.75 80 ALA A O 1
ATOM 646 N N . SER A 1 81 ? -7.594 11.173 10.210 1.00 94.12 81 SER A N 1
ATOM 647 C CA . SER A 1 81 ? -7.998 12.583 10.305 1.00 94.12 81 SER A CA 1
ATOM 648 C C . SER A 1 81 ? -7.734 13.421 9.048 1.00 94.12 81 SER A C 1
ATOM 650 O O . SER A 1 81 ? -8.256 14.529 8.952 1.00 94.12 81 SER A O 1
ATOM 652 N N . ARG A 1 82 ? -6.919 12.935 8.104 1.00 93.62 82 ARG A N 1
ATOM 653 C CA . ARG A 1 82 ? -6.661 13.590 6.812 1.00 93.62 82 ARG A CA 1
ATOM 654 C C . ARG A 1 82 ? -7.630 13.150 5.716 1.00 93.62 82 ARG A C 1
ATOM 656 O O . ARG A 1 82 ? -7.629 13.756 4.651 1.00 93.62 82 ARG A O 1
ATOM 663 N N . LEU A 1 83 ? -8.442 12.126 5.971 1.00 93.88 83 LEU A N 1
ATOM 664 C CA . LEU A 1 83 ? -9.330 11.523 4.985 1.00 93.88 83 LEU A CA 1
ATOM 665 C C . LEU A 1 83 ? -10.766 12.004 5.159 1.00 93.88 83 LEU A C 1
ATOM 667 O O . LEU A 1 83 ? -11.265 12.154 6.278 1.00 93.88 83 LEU A O 1
ATOM 671 N N . SER A 1 84 ? -11.467 12.198 4.042 1.00 95.25 84 SER A N 1
ATOM 672 C CA . SER A 1 84 ? -12.902 12.449 4.097 1.00 95.25 84 SER A CA 1
ATOM 673 C C . SER A 1 84 ? -13.658 11.173 4.486 1.00 95.25 84 SER A C 1
ATOM 675 O O . SER A 1 84 ? -13.188 10.047 4.302 1.00 95.25 84 SER A O 1
ATOM 677 N N . THR A 1 85 ? -14.897 11.317 4.964 1.00 91.81 85 THR A N 1
ATOM 678 C CA . THR A 1 85 ? -15.776 10.160 5.203 1.00 91.81 85 THR A CA 1
ATOM 679 C C . THR A 1 85 ? -16.013 9.335 3.938 1.00 91.81 85 THR A C 1
ATOM 681 O O . THR A 1 85 ? -16.226 8.128 4.030 1.00 91.81 85 THR A O 1
ATOM 684 N N . ARG A 1 86 ? -15.979 9.965 2.757 1.00 93.44 86 ARG A N 1
ATOM 685 C CA . ARG A 1 86 ? -16.116 9.266 1.477 1.00 93.44 86 ARG A CA 1
ATOM 686 C C . ARG A 1 86 ? -14.909 8.370 1.213 1.00 93.44 86 ARG A C 1
ATOM 688 O O . ARG A 1 86 ? -15.112 7.214 0.861 1.00 93.44 86 ARG A O 1
ATOM 695 N N . ASP A 1 87 ? -13.700 8.876 1.431 1.00 92.94 87 ASP A N 1
ATOM 696 C CA . ASP A 1 87 ? -12.461 8.125 1.191 1.00 92.94 87 ASP A CA 1
ATOM 697 C C . ASP A 1 87 ? -12.359 6.931 2.136 1.00 92.94 87 ASP A C 1
ATOM 699 O O . ASP A 1 87 ? -12.113 5.811 1.698 1.00 92.94 87 ASP A O 1
ATOM 703 N N . MET A 1 88 ? -12.674 7.141 3.420 1.00 90.88 88 MET A N 1
ATOM 704 C CA . MET A 1 88 ? -12.721 6.053 4.401 1.00 90.88 88 MET A CA 1
ATOM 705 C C . MET A 1 88 ? -13.743 4.979 4.009 1.00 90.88 88 MET A C 1
ATOM 707 O O . MET A 1 88 ? -13.435 3.792 4.052 1.00 90.88 88 MET A O 1
ATOM 711 N N . LYS A 1 89 ? -14.951 5.372 3.575 1.00 91.38 89 LYS A N 1
ATOM 712 C CA . LYS A 1 89 ? -15.971 4.415 3.113 1.00 91.38 89 LYS A CA 1
ATOM 713 C C . LYS A 1 89 ? -15.531 3.652 1.868 1.00 91.38 89 LYS A C 1
ATOM 715 O O . LYS A 1 89 ? -15.793 2.458 1.793 1.00 91.38 89 LYS A O 1
ATOM 720 N N . LYS A 1 90 ? -14.891 4.330 0.909 1.00 90.88 90 LYS A N 1
ATOM 721 C CA . LYS A 1 90 ? -14.363 3.702 -0.307 1.00 90.88 90 LYS A CA 1
ATOM 722 C C . LYS A 1 90 ? -13.308 2.655 0.054 1.00 90.88 90 LYS A C 1
ATOM 724 O O . LYS A 1 90 ? -13.473 1.496 -0.303 1.00 90.88 90 LYS A O 1
ATOM 729 N N . SER A 1 91 ? -12.315 3.043 0.852 1.00 91.19 91 SER A N 1
ATOM 730 C CA . SER A 1 91 ? -11.247 2.152 1.320 1.00 91.19 91 SER A CA 1
ATOM 731 C C . SER A 1 91 ? -11.797 0.912 2.040 1.00 91.19 91 SER A C 1
ATOM 733 O O . SER A 1 91 ? -11.443 -0.218 1.716 1.00 91.19 91 SER A O 1
ATOM 735 N N . MET A 1 92 ? -12.764 1.097 2.946 1.00 87.12 92 MET A N 1
ATOM 736 C CA . MET A 1 92 ? -13.415 -0.015 3.652 1.00 87.12 92 MET A CA 1
ATOM 737 C C . MET A 1 92 ? -14.261 -0.925 2.749 1.00 87.12 92 MET A C 1
ATOM 739 O O . MET A 1 92 ? -14.468 -2.091 3.091 1.00 87.12 92 MET A O 1
ATOM 743 N N . ALA A 1 93 ? -14.807 -0.395 1.652 1.00 84.44 93 ALA A N 1
ATOM 744 C CA . ALA A 1 93 ? -15.576 -1.175 0.689 1.00 84.44 93 ALA A CA 1
ATOM 745 C C . ALA A 1 93 ? -14.664 -2.017 -0.212 1.00 84.44 93 ALA A C 1
ATOM 747 O O . ALA A 1 93 ? -14.998 -3.165 -0.487 1.00 84.44 93 ALA A O 1
ATOM 748 N N . GLU A 1 94 ? -13.525 -1.460 -0.631 1.00 84.56 94 GLU A N 1
ATOM 749 C CA . GLU A 1 94 ? -12.530 -2.148 -1.463 1.00 84.56 94 GLU A CA 1
ATOM 750 C C . GLU A 1 94 ? -11.771 -3.217 -0.666 1.00 84.56 94 GLU A C 1
ATOM 752 O O . GLU A 1 94 ? -11.521 -4.287 -1.206 1.00 84.56 94 GLU A O 1
ATOM 757 N N . ARG A 1 95 ? -11.537 -2.973 0.634 1.00 84.94 95 ARG A N 1
ATOM 758 C CA . ARG A 1 95 ? -10.802 -3.826 1.585 1.00 84.94 95 ARG A CA 1
ATOM 759 C C . ARG A 1 95 ? -9.368 -4.131 1.142 1.00 84.94 95 ARG A C 1
ATOM 761 O O . ARG A 1 95 ? -9.068 -4.443 -0.002 1.00 84.94 95 ARG A O 1
ATOM 768 N N . PHE A 1 96 ? -8.449 -4.071 2.099 1.00 94.00 96 PHE A N 1
ATO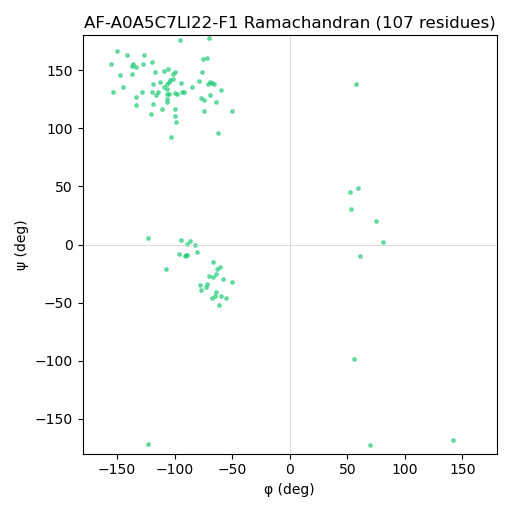M 769 C CA . PHE A 1 96 ? -7.098 -4.557 1.856 1.00 94.00 96 PHE A CA 1
ATOM 770 C C . PHE A 1 96 ? -7.106 -6.084 1.715 1.00 94.00 96 PHE A C 1
ATOM 772 O O . PHE A 1 96 ? -7.605 -6.779 2.602 1.00 94.00 96 PHE A O 1
ATOM 779 N N . ASP A 1 97 ? -6.505 -6.588 0.639 1.00 93.69 97 ASP A N 1
ATOM 780 C CA . ASP A 1 97 ? -6.283 -8.014 0.424 1.00 93.69 97 ASP A CA 1
ATOM 781 C C . ASP A 1 97 ? -4.783 -8.300 0.275 1.00 93.69 97 ASP A C 1
ATOM 783 O O . ASP A 1 97 ? -4.130 -7.936 -0.702 1.00 93.69 97 ASP A O 1
ATOM 787 N N . GLN A 1 98 ? -4.236 -9.004 1.264 1.00 93.00 98 GLN A N 1
ATOM 788 C CA . GLN A 1 98 ? -2.831 -9.403 1.307 1.00 93.00 98 GLN A CA 1
ATOM 789 C C . GLN A 1 98 ? -2.427 -10.345 0.157 1.00 93.00 98 GLN A C 1
ATOM 791 O O . GLN A 1 98 ? -1.239 -10.484 -0.138 1.00 93.00 98 GLN A O 1
ATOM 796 N N . SER A 1 99 ? -3.373 -11.040 -0.476 1.00 92.75 99 SER A N 1
ATOM 797 C CA . SER A 1 99 ? -3.077 -11.886 -1.634 1.00 92.75 99 SER A CA 1
ATOM 798 C C . SER A 1 99 ? -2.711 -11.065 -2.873 1.00 92.75 99 SER A C 1
ATOM 800 O O . SER A 1 99 ? -1.896 -11.525 -3.672 1.00 92.75 99 SER A O 1
ATOM 802 N N . LEU A 1 100 ? -3.212 -9.828 -2.971 1.00 94.44 100 LEU A N 1
ATOM 803 C CA . LEU A 1 100 ? -2.962 -8.908 -4.084 1.00 94.44 100 LEU A CA 1
ATOM 804 C C . LEU A 1 100 ? -1.620 -8.183 -3.977 1.00 94.44 100 LEU A C 1
ATOM 806 O O . LEU A 1 100 ? -1.218 -7.487 -4.902 1.00 94.44 100 LEU A O 1
ATOM 810 N N . THR A 1 101 ? -0.901 -8.340 -2.868 1.00 93.50 101 THR A N 1
ATOM 811 C CA . THR A 1 101 ? 0.382 -7.662 -2.656 1.00 93.50 101 THR A CA 1
ATOM 812 C C . THR A 1 101 ? 1.586 -8.454 -3.164 1.00 93.50 101 THR A C 1
ATOM 814 O O . THR A 1 101 ? 2.726 -8.028 -2.976 1.00 93.50 101 THR A O 1
ATOM 817 N N . LYS A 1 102 ? 1.360 -9.637 -3.746 1.00 90.88 102 LYS A N 1
ATOM 818 C CA . LYS A 1 102 ? 2.411 -10.558 -4.182 1.00 90.88 102 LYS A CA 1
ATOM 819 C C . LYS A 1 102 ? 2.536 -10.551 -5.695 1.00 90.88 102 LYS A C 1
ATOM 821 O O . LYS A 1 102 ? 1.545 -1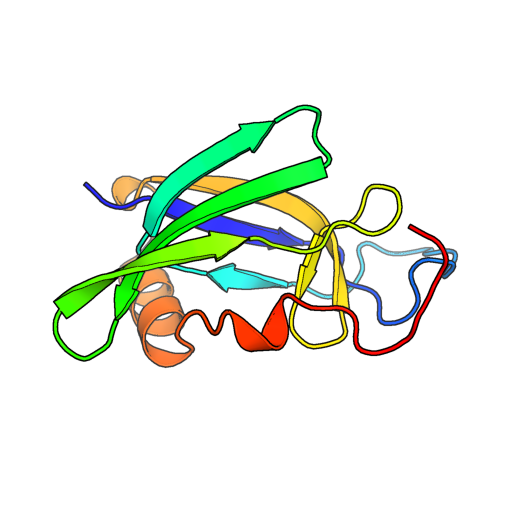0.717 -6.399 1.00 90.88 102 LYS A O 1
ATOM 826 N N . VAL A 1 103 ? 3.767 -10.477 -6.181 1.00 84.62 103 VAL A N 1
ATOM 827 C CA . VAL A 1 103 ? 4.060 -10.661 -7.602 1.00 84.62 103 VAL A CA 1
ATOM 828 C C . VAL A 1 103 ? 3.948 -12.150 -7.923 1.00 84.62 103 VAL A C 1
ATOM 830 O O . VAL A 1 103 ? 4.578 -12.982 -7.274 1.00 84.62 103 VAL A O 1
ATOM 833 N N . THR A 1 104 ? 3.109 -12.505 -8.894 1.00 68.19 104 THR A N 1
ATOM 834 C CA . THR A 1 104 ? 2.871 -13.905 -9.288 1.00 68.19 104 THR A CA 1
ATOM 835 C C . THR A 1 104 ? 3.830 -14.405 -10.368 1.00 68.19 104 THR A C 1
ATOM 837 O O . THR A 1 104 ? 3.833 -15.595 -10.670 1.00 68.19 104 THR A O 1
ATOM 840 N N . GLN A 1 105 ? 4.630 -13.517 -10.962 1.00 58.75 105 GLN A N 1
ATOM 841 C CA . GLN A 1 105 ? 5.733 -13.872 -11.853 1.00 58.75 105 GLN A CA 1
ATOM 842 C C . GLN A 1 105 ? 7.055 -13.679 -11.114 1.00 58.75 105 GLN A C 1
ATOM 844 O O . GLN A 1 105 ? 7.288 -12.620 -10.535 1.00 58.75 105 GLN A O 1
ATOM 849 N N . GLU A 1 106 ? 7.914 -14.697 -11.142 1.00 52.56 106 GLU A N 1
ATOM 850 C CA . GLU A 1 106 ? 9.308 -14.576 -10.716 1.00 52.56 106 GLU A CA 1
ATOM 851 C C . GLU A 1 106 ? 9.999 -13.559 -11.637 1.00 52.56 106 GLU A C 1
ATOM 853 O O . GLU A 1 106 ? 10.405 -13.879 -12.751 1.00 52.56 106 GLU A O 1
ATOM 858 N N . ARG A 1 107 ? 10.068 -12.300 -11.204 1.00 53.22 107 ARG A N 1
ATOM 859 C CA . ARG A 1 107 ? 11.115 -11.371 -11.629 1.00 53.22 107 ARG A CA 1
ATOM 860 C C . ARG A 1 107 ? 12.132 -11.374 -10.493 1.00 53.22 107 ARG A C 1
ATOM 862 O O . ARG A 1 107 ? 11.720 -11.318 -9.334 1.00 53.22 107 ARG A O 1
ATOM 869 N N . ASP A 1 108 ? 13.408 -11.556 -10.825 1.00 43.09 108 ASP A N 1
ATOM 870 C CA . ASP A 1 108 ? 14.495 -11.661 -9.848 1.00 43.09 108 ASP A CA 1
ATOM 871 C C . ASP A 1 108 ? 14.418 -10.485 -8.857 1.00 43.09 108 ASP A C 1
ATOM 873 O O . ASP A 1 108 ? 14.518 -9.326 -9.256 1.00 43.09 108 ASP A O 1
ATOM 877 N N . VAL A 1 109 ? 14.160 -10.799 -7.583 1.00 48.12 109 VAL A N 1
ATOM 878 C CA . VAL A 1 109 ? 14.102 -9.837 -6.466 1.00 48.12 109 VAL A CA 1
ATOM 879 C C . VAL A 1 109 ? 15.506 -9.556 -5.947 1.00 48.12 109 VAL A C 1
ATOM 881 O O . VAL A 1 109 ? 16.265 -10.539 -5.775 1.00 48.12 109 VAL A O 1
#

Radius of gyration: 13.81 Å; Cα contacts (8 Å, |Δi|>4): 214; chains: 1; bounding box: 31×28×36 Å